Protein AF-A0A6I6ENQ3-F1 (afdb_monomer_lite)

pLDDT: mean 79.83, std 18.24, range [31.69, 97.0]

Structure (mmCIF, N/CA/C/O backbone):
data_AF-A0A6I6ENQ3-F1
#
_entry.id   AF-A0A6I6ENQ3-F1
#
loop_
_atom_site.group_PDB
_atom_site.id
_atom_site.type_symbol
_atom_site.label_atom_id
_atom_site.label_alt_id
_atom_site.label_comp_id
_atom_site.label_asym_id
_atom_site.label_entity_id
_atom_site.label_seq_id
_atom_site.pdbx_PDB_ins_code
_atom_site.Cartn_x
_atom_site.Cartn_y
_atom_site.Cartn_z
_atom_site.occupancy
_atom_site.B_iso_or_equiv
_atom_site.auth_seq_id
_atom_site.auth_comp_id
_atom_site.auth_asym_id
_atom_site.auth_atom_id
_atom_site.pdbx_PDB_model_num
ATOM 1 N N . MET A 1 1 ? 0.535 -9.441 -3.998 1.00 31.91 1 MET A N 1
ATOM 2 C CA . MET A 1 1 ? 0.480 -10.041 -5.350 1.00 31.91 1 MET A CA 1
ATOM 3 C C . MET A 1 1 ? 1.708 -9.538 -6.105 1.00 31.91 1 MET A C 1
ATOM 5 O O . MET A 1 1 ? 1.846 -8.331 -6.221 1.00 31.91 1 MET A O 1
ATOM 9 N N . TYR A 1 2 ? 2.658 -10.407 -6.475 1.00 31.69 2 TYR A N 1
ATOM 10 C CA . TYR A 1 2 ? 3.948 -10.010 -7.070 1.00 31.69 2 TYR A CA 1
ATOM 11 C C . TYR A 1 2 ? 4.075 -10.633 -8.464 1.00 31.69 2 TYR A C 1
ATOM 13 O O . TYR A 1 2 ? 4.212 -11.848 -8.588 1.00 31.69 2 TYR A O 1
ATOM 21 N N . LEU A 1 3 ? 4.002 -9.809 -9.509 1.00 39.69 3 LEU A N 1
ATOM 22 C CA . LEU A 1 3 ? 4.306 -10.189 -10.889 1.00 39.69 3 LEU A CA 1
ATOM 23 C C . LEU A 1 3 ? 5.370 -9.220 -11.425 1.00 39.69 3 LEU A C 1
ATOM 25 O O . LEU A 1 3 ? 5.353 -8.027 -11.146 1.00 39.69 3 LEU A O 1
ATOM 29 N N . ARG A 1 4 ? 6.370 -9.784 -12.098 1.00 41.50 4 ARG A N 1
ATOM 30 C CA . ARG A 1 4 ? 7.701 -9.209 -12.343 1.00 41.50 4 ARG A CA 1
ATOM 31 C C . ARG A 1 4 ? 7.656 -7.935 -13.211 1.00 41.50 4 ARG A C 1
ATOM 33 O O . ARG A 1 4 ? 7.157 -7.978 -14.329 1.00 41.50 4 ARG A O 1
ATOM 40 N N . SER A 1 5 ? 8.249 -6.847 -12.706 1.00 43.56 5 SER A N 1
ATOM 41 C CA . SER A 1 5 ? 8.249 -5.497 -13.302 1.00 43.56 5 SER A CA 1
ATOM 42 C C . SER A 1 5 ? 9.336 -5.251 -14.352 1.00 43.56 5 SER A C 1
ATOM 44 O O . SER A 1 5 ? 10.430 -5.811 -14.255 1.00 43.56 5 SER A O 1
ATOM 46 N N . ARG A 1 6 ? 9.046 -4.413 -15.367 1.00 55.47 6 ARG A N 1
ATOM 47 C CA . ARG A 1 6 ? 10.005 -4.041 -16.430 1.00 55.47 6 ARG A CA 1
ATOM 48 C C . ARG A 1 6 ? 11.149 -3.158 -15.905 1.00 55.47 6 ARG A C 1
ATOM 50 O O . ARG A 1 6 ? 11.029 -2.501 -14.878 1.00 55.47 6 ARG A O 1
ATOM 57 N N . ARG A 1 7 ? 12.275 -3.211 -16.633 1.00 53.50 7 ARG A N 1
ATOM 58 C CA . ARG A 1 7 ? 13.612 -2.692 -16.287 1.00 53.50 7 ARG A CA 1
ATOM 59 C C . ARG A 1 7 ? 13.759 -1.191 -16.585 1.00 53.50 7 ARG A C 1
ATOM 61 O O . ARG A 1 7 ? 13.438 -0.766 -17.691 1.00 53.50 7 ARG A O 1
ATOM 68 N N . CYS A 1 8 ? 14.343 -0.435 -15.654 1.00 47.78 8 CYS A N 1
ATOM 69 C CA . CYS A 1 8 ? 14.939 0.882 -15.911 1.00 47.78 8 CYS A CA 1
ATOM 70 C C . CYS A 1 8 ? 16.317 0.717 -16.616 1.00 47.78 8 CYS A C 1
ATOM 72 O O . CYS A 1 8 ? 17.051 -0.220 -16.291 1.00 47.78 8 CYS A O 1
ATOM 74 N N . PRO A 1 9 ? 16.675 1.561 -17.608 1.00 54.88 9 PRO A N 1
ATOM 75 C CA . PRO A 1 9 ? 17.890 1.386 -18.417 1.00 54.88 9 PRO A CA 1
ATOM 76 C C . PRO A 1 9 ? 19.202 1.846 -17.750 1.00 54.88 9 PRO A C 1
ATOM 78 O O . PRO A 1 9 ? 20.267 1.502 -18.250 1.00 54.88 9 PRO A O 1
ATOM 81 N N . VAL A 1 10 ? 19.153 2.575 -16.628 1.00 55.75 10 VAL A N 1
ATOM 82 C CA . VAL A 1 10 ? 20.350 3.027 -15.875 1.00 55.75 10 VAL A CA 1
ATOM 83 C C . VAL A 1 10 ? 20.672 2.133 -14.666 1.00 55.75 10 VAL A C 1
ATOM 85 O O . VAL A 1 10 ? 21.814 2.066 -14.225 1.00 55.75 10 VAL A O 1
ATOM 88 N N . ALA A 1 11 ? 19.689 1.383 -14.173 1.00 55.00 11 ALA A N 1
ATOM 89 C CA . ALA A 1 11 ? 19.815 0.301 -13.199 1.00 55.00 11 ALA A CA 1
ATOM 90 C C . ALA A 1 11 ? 18.491 -0.476 -13.214 1.00 55.00 11 ALA A C 1
ATOM 92 O O . ALA A 1 11 ? 17.440 0.125 -13.425 1.00 55.00 11 ALA A O 1
ATOM 93 N N . VAL A 1 12 ? 18.494 -1.792 -12.981 1.00 65.00 12 VAL A N 1
ATOM 94 C CA . VAL A 1 12 ? 17.248 -2.581 -12.911 1.00 65.00 12 VAL A CA 1
ATOM 95 C C . VAL A 1 12 ? 16.506 -2.241 -11.615 1.00 65.00 12 VAL A C 1
ATOM 97 O O . VAL A 1 12 ? 16.622 -2.941 -10.615 1.00 65.00 12 VAL A O 1
ATOM 100 N N . LEU A 1 13 ? 15.771 -1.131 -11.628 1.00 77.62 13 LEU A N 1
ATOM 101 C CA . LEU A 1 13 ? 14.986 -0.640 -10.501 1.00 77.62 13 LEU A CA 1
ATOM 102 C C . LEU A 1 13 ? 13.516 -0.998 -10.690 1.00 77.62 13 LEU A C 1
ATOM 104 O O . LEU A 1 13 ? 12.958 -0.837 -11.776 1.00 77.62 13 LEU A O 1
ATOM 108 N N . ALA A 1 14 ? 12.902 -1.488 -9.616 1.00 80.75 14 ALA A N 1
ATOM 109 C CA . ALA A 1 14 ? 11.460 -1.630 -9.535 1.00 80.75 14 ALA A CA 1
ATOM 110 C C . ALA A 1 14 ? 10.831 -0.257 -9.266 1.00 80.75 14 ALA A C 1
ATOM 112 O O . ALA A 1 14 ? 11.366 0.528 -8.485 1.00 80.75 14 ALA A O 1
ATOM 113 N N . VAL A 1 15 ? 9.693 0.012 -9.904 1.00 86.50 15 VAL A N 1
ATOM 114 C CA . VAL A 1 15 ? 8.905 1.226 -9.674 1.00 86.50 15 VAL A CA 1
ATOM 115 C C . VAL A 1 15 ? 7.709 0.866 -8.803 1.00 86.50 15 VAL A C 1
ATOM 117 O O . VAL A 1 15 ? 6.991 -0.091 -9.103 1.00 86.50 15 VAL A O 1
ATOM 120 N N . VAL A 1 16 ? 7.515 1.638 -7.735 1.00 90.19 16 VAL A N 1
ATOM 121 C CA . VAL A 1 16 ? 6.332 1.590 -6.873 1.00 90.19 16 VAL A CA 1
ATOM 122 C C . VAL A 1 16 ? 5.492 2.821 -7.174 1.00 90.19 16 VAL A C 1
ATOM 124 O O . VAL A 1 16 ? 6.023 3.928 -7.219 1.00 90.19 16 VAL A O 1
ATOM 127 N N . THR A 1 17 ? 4.197 2.626 -7.398 1.00 91.88 17 THR A N 1
ATOM 128 C CA . THR A 1 17 ? 3.233 3.726 -7.513 1.00 91.88 17 THR A CA 1
ATOM 129 C C . THR A 1 17 ? 2.402 3.823 -6.244 1.00 91.88 17 THR A C 1
ATOM 131 O O . THR A 1 17 ? 1.894 2.819 -5.743 1.00 91.88 17 THR A O 1
ATOM 134 N N . GLU A 1 18 ? 2.255 5.037 -5.73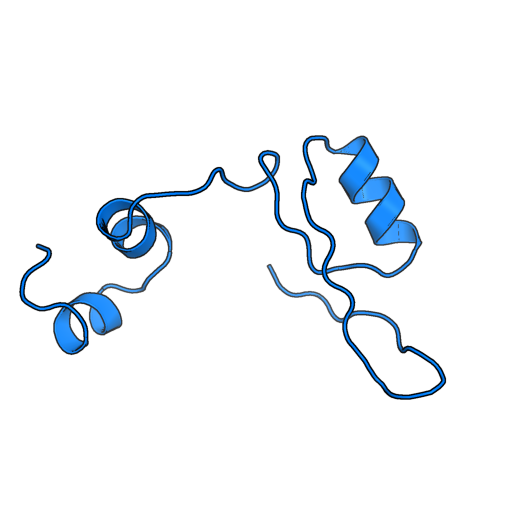4 1.00 91.06 18 GLU A N 1
ATOM 135 C CA . GLU A 1 18 ? 1.415 5.342 -4.577 1.00 91.06 18 GLU A CA 1
ATOM 136 C C . GLU A 1 18 ? 0.046 5.869 -5.035 1.00 91.06 18 GLU A C 1
ATOM 138 O O . GLU A 1 18 ? -0.117 6.279 -6.186 1.00 91.06 18 GLU A O 1
ATOM 143 N N . CYS A 1 19 ? -0.935 5.828 -4.132 1.00 93.44 19 CYS A N 1
ATOM 144 C CA . CYS A 1 19 ? -2.292 6.351 -4.318 1.00 93.44 19 CYS A CA 1
ATOM 145 C C . CYS A 1 19 ? -3.077 5.769 -5.512 1.00 93.44 19 CYS A C 1
ATOM 147 O O . CYS A 1 19 ? -3.759 6.497 -6.228 1.00 93.44 19 CYS A O 1
ATOM 149 N N . VAL A 1 20 ? -3.021 4.450 -5.727 1.00 94.38 20 VAL A N 1
ATOM 150 C CA . VAL A 1 20 ? -3.937 3.766 -6.659 1.00 94.38 20 VAL A CA 1
ATOM 151 C C . VAL A 1 20 ? -5.309 3.591 -6.003 1.00 94.38 20 VAL A C 1
ATOM 153 O O . VAL A 1 20 ? -5.443 2.873 -5.011 1.00 94.38 20 VAL A O 1
ATOM 156 N N . GLU A 1 21 ? -6.329 4.228 -6.564 1.00 96.25 21 GLU A N 1
ATOM 157 C CA . GLU A 1 21 ? -7.687 4.304 -6.010 1.00 96.25 21 GLU A CA 1
ATOM 158 C C . GLU A 1 21 ? -8.746 3.670 -6.923 1.00 96.25 21 GLU A C 1
ATOM 160 O O . GLU A 1 21 ? -9.803 3.275 -6.436 1.00 96.25 21 GLU A O 1
ATOM 165 N N . SER A 1 22 ? -8.466 3.504 -8.222 1.00 96.75 22 SER A N 1
ATOM 166 C CA . SER A 1 22 ? -9.403 2.905 -9.183 1.00 96.75 22 SER A CA 1
ATOM 167 C C . SER A 1 22 ? -8.783 1.816 -10.060 1.00 96.75 22 SER A C 1
ATOM 169 O O . SER A 1 22 ? -7.578 1.795 -10.330 1.00 96.75 22 SER A O 1
ATOM 171 N N . GLU A 1 23 ? -9.627 0.906 -10.551 1.00 96.69 23 GLU A N 1
ATOM 172 C CA . GLU A 1 23 ? -9.206 -0.142 -11.489 1.00 96.69 23 GLU A CA 1
ATOM 173 C C . GLU A 1 23 ? -8.650 0.433 -12.795 1.00 96.69 23 GLU A C 1
ATOM 175 O O . GLU A 1 23 ? -7.668 -0.083 -13.318 1.00 96.69 23 GLU A O 1
ATOM 180 N N . GLU A 1 24 ? -9.200 1.552 -13.271 1.00 97.00 24 GLU A N 1
ATOM 181 C CA . GLU A 1 24 ? -8.695 2.257 -14.451 1.00 97.00 24 GLU A CA 1
ATOM 182 C C . GLU A 1 24 ? -7.245 2.732 -14.254 1.00 97.00 24 GLU A C 1
ATOM 184 O O . GLU A 1 24 ? -6.398 2.531 -15.128 1.00 97.00 24 GLU A O 1
ATOM 189 N N . GLN A 1 25 ? -6.924 3.301 -13.084 1.00 93.94 25 GLN A N 1
ATOM 190 C CA . GLN A 1 25 ? -5.557 3.707 -12.745 1.00 93.94 25 GLN A CA 1
ATOM 191 C C . GLN A 1 25 ? -4.617 2.498 -12.705 1.00 93.94 25 GLN A C 1
ATOM 193 O O . GLN A 1 25 ? -3.535 2.536 -13.296 1.00 93.94 25 GLN A O 1
ATOM 198 N N . ARG A 1 26 ? -5.034 1.405 -12.050 1.00 95.50 26 ARG A N 1
ATOM 199 C CA . ARG A 1 26 ? -4.282 0.140 -12.021 1.00 95.50 26 ARG A CA 1
ATOM 200 C C . ARG A 1 26 ? -3.993 -0.350 -13.437 1.00 95.50 26 ARG A C 1
ATOM 202 O O . ARG A 1 26 ? -2.845 -0.654 -13.753 1.00 95.50 26 ARG A O 1
ATOM 209 N N . ASP A 1 27 ? -5.010 -0.427 -14.283 1.00 96.00 27 ASP A N 1
ATOM 210 C CA . ASP A 1 27 ? -4.884 -0.997 -15.623 1.00 96.00 27 ASP A CA 1
ATOM 211 C C . ASP A 1 27 ? -3.982 -0.123 -16.508 1.00 96.00 27 ASP A C 1
ATOM 213 O O . ASP A 1 27 ? -3.116 -0.636 -17.225 1.00 96.00 27 ASP A O 1
ATOM 217 N N . TRP A 1 28 ? -4.073 1.203 -16.369 1.00 94.31 28 TRP A N 1
ATOM 218 C CA . TRP A 1 28 ? -3.173 2.153 -17.026 1.00 94.31 28 TRP A CA 1
ATOM 219 C C . TRP A 1 28 ? -1.699 1.956 -16.627 1.00 94.31 28 TRP A C 1
ATOM 221 O O . TRP A 1 28 ? -0.804 2.060 -17.478 1.00 94.31 28 TRP A O 1
ATOM 231 N N . LEU A 1 29 ? -1.441 1.657 -15.348 1.00 93.06 29 LEU A N 1
ATOM 232 C CA . LEU A 1 29 ? -0.109 1.399 -14.786 1.00 93.06 29 LEU A CA 1
ATOM 233 C C . LEU A 1 29 ? 0.448 0.036 -15.228 1.00 93.06 29 LEU A C 1
ATOM 235 O O . LEU A 1 29 ? 1.616 -0.060 -15.621 1.00 93.06 29 LEU A O 1
ATOM 239 N N . LEU A 1 30 ? -0.395 -1.000 -15.246 1.00 92.44 30 LEU A N 1
ATOM 240 C CA . LEU A 1 30 ? -0.017 -2.354 -15.658 1.00 92.44 30 LEU A CA 1
ATOM 241 C C . LEU A 1 30 ? 0.455 -2.401 -17.114 1.00 92.44 30 LEU A C 1
ATOM 243 O O . LEU A 1 30 ? 1.492 -3.000 -17.404 1.00 92.44 30 LEU A O 1
ATOM 247 N N . VAL A 1 31 ? -0.248 -1.719 -18.026 1.00 93.44 31 VAL A N 1
ATOM 248 C CA . VAL A 1 31 ? 0.138 -1.637 -19.450 1.00 93.44 31 VAL A CA 1
ATOM 249 C C . VAL A 1 31 ? 1.523 -0.999 -19.630 1.00 93.44 31 VAL A C 1
ATOM 251 O O . VAL A 1 31 ? 2.244 -1.318 -20.576 1.00 93.44 31 VAL A O 1
ATOM 254 N N . ARG A 1 32 ? 1.939 -0.137 -18.697 1.00 89.31 32 ARG A N 1
ATOM 255 C CA . ARG A 1 32 ? 3.246 0.541 -18.703 1.00 89.31 32 ARG A CA 1
ATOM 256 C C . ARG A 1 32 ? 4.336 -0.224 -17.957 1.00 89.31 32 ARG A C 1
ATOM 258 O O . ARG A 1 32 ? 5.470 0.243 -17.879 1.00 89.31 32 ARG A O 1
ATOM 265 N N . GLY A 1 33 ? 4.025 -1.420 -17.463 1.00 88.38 33 GLY A N 1
ATOM 266 C CA . GLY A 1 33 ? 4.986 -2.285 -16.796 1.00 88.38 33 GLY A CA 1
ATOM 267 C C . GLY A 1 33 ? 5.283 -1.886 -15.352 1.00 88.38 33 GLY A C 1
ATOM 268 O O . GLY A 1 33 ? 6.363 -2.220 -14.862 1.00 88.38 33 GLY A O 1
ATOM 269 N N . VAL A 1 34 ? 4.359 -1.181 -14.688 1.00 89.75 34 VAL A N 1
ATOM 270 C CA . VAL A 1 34 ? 4.382 -0.933 -13.240 1.00 89.75 34 VAL A CA 1
ATOM 271 C C . VAL A 1 34 ? 3.513 -1.990 -12.567 1.00 89.75 34 VAL A C 1
ATOM 273 O O . VAL A 1 34 ? 2.328 -2.107 -12.866 1.00 89.75 34 VAL A O 1
ATOM 276 N N . HIS A 1 35 ? 4.102 -2.774 -11.665 1.00 90.62 35 HIS A N 1
ATOM 277 C CA . HIS A 1 35 ? 3.425 -3.932 -11.059 1.00 90.62 35 HIS A CA 1
ATOM 278 C C . HIS A 1 35 ? 3.384 -3.896 -9.532 1.00 90.62 35 HIS A C 1
ATOM 280 O O . HIS A 1 35 ? 2.850 -4.814 -8.912 1.00 90.62 35 HIS A O 1
ATOM 286 N N . ILE A 1 36 ? 3.960 -2.861 -8.922 1.00 90.44 36 ILE A N 1
ATOM 287 C CA . ILE A 1 36 ? 3.903 -2.646 -7.480 1.00 90.44 36 ILE A CA 1
ATOM 288 C C . ILE A 1 36 ? 3.125 -1.358 -7.261 1.00 90.44 36 ILE A C 1
ATOM 290 O O . ILE A 1 36 ? 3.572 -0.294 -7.681 1.00 90.44 36 ILE A O 1
ATOM 294 N N . GLY A 1 37 ? 1.955 -1.468 -6.637 1.00 91.31 37 GLY A N 1
ATOM 295 C CA . GLY A 1 37 ? 1.092 -0.333 -6.340 1.00 91.31 37 GLY A CA 1
ATOM 296 C C . GLY A 1 37 ? 0.569 -0.385 -4.911 1.00 91.31 37 GLY A C 1
ATOM 297 O O . GLY A 1 37 ? 0.257 -1.462 -4.403 1.00 91.31 37 GLY A O 1
ATOM 298 N N . GLN A 1 38 ? 0.467 0.784 -4.290 1.00 93.75 38 GLN A N 1
ATOM 299 C CA . GLN A 1 38 ? -0.182 1.015 -3.004 1.00 93.75 38 GLN A CA 1
ATOM 300 C C . GLN A 1 38 ? -1.305 2.035 -3.197 1.00 93.75 38 GLN A C 1
ATOM 302 O O . GLN A 1 38 ? -1.166 2.975 -3.975 1.00 93.75 38 GLN A O 1
ATOM 307 N N . GLY A 1 39 ? -2.410 1.873 -2.477 1.00 93.69 39 GLY A N 1
ATOM 308 C CA . GLY A 1 39 ? -3.497 2.846 -2.444 1.00 93.69 39 GLY A CA 1
ATOM 309 C C . GLY A 1 39 ? -4.810 2.223 -1.987 1.00 93.69 39 GLY A C 1
ATOM 310 O O . GLY A 1 39 ? -4.891 1.005 -1.792 1.00 93.69 39 GLY A O 1
ATOM 311 N N . TYR A 1 40 ? -5.830 3.067 -1.832 1.00 94.94 40 TYR A N 1
ATOM 312 C CA . TYR A 1 40 ? -7.144 2.682 -1.310 1.00 94.94 40 TYR A CA 1
ATOM 313 C C . TYR A 1 40 ? -7.855 1.616 -2.148 1.00 94.94 40 TYR A C 1
ATOM 315 O O . TYR A 1 40 ? -8.676 0.886 -1.598 1.00 94.94 40 TYR A O 1
ATOM 323 N N . LEU A 1 41 ? -7.497 1.450 -3.429 1.00 95.50 41 LEU A N 1
ATOM 324 C CA . LEU A 1 41 ? -7.991 0.336 -4.244 1.00 95.50 41 LEU A CA 1
ATOM 325 C C . LEU A 1 41 ? -7.655 -1.029 -3.621 1.00 95.50 41 LEU A C 1
ATOM 327 O O . LEU A 1 41 ? -8.409 -1.986 -3.770 1.00 95.50 41 LEU A O 1
ATOM 331 N N . TYR A 1 42 ? -6.506 -1.130 -2.948 1.00 93.62 42 TYR A N 1
ATOM 332 C CA . TYR A 1 42 ? -6.023 -2.374 -2.352 1.00 93.62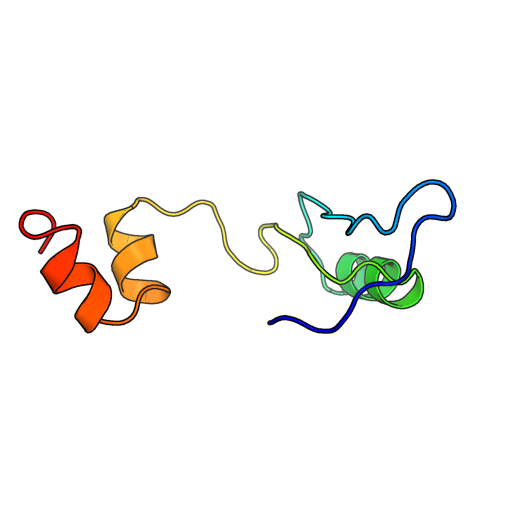 42 TYR A CA 1
ATOM 333 C C . TYR A 1 42 ? -6.279 -2.425 -0.848 1.00 93.62 42 TYR A C 1
ATOM 335 O O . TYR A 1 42 ? -6.807 -3.411 -0.332 1.00 93.62 42 TYR A O 1
ATOM 343 N N . SER A 1 43 ? -5.847 -1.387 -0.133 1.00 93.31 43 SER A N 1
ATOM 344 C CA . SER A 1 43 ? -5.988 -1.274 1.315 1.00 93.31 43 SER A CA 1
ATOM 345 C C . SER A 1 43 ? -5.710 0.158 1.741 1.00 93.31 43 SER A C 1
ATOM 347 O O . SER A 1 43 ? -4.755 0.781 1.275 1.00 93.31 43 SER A O 1
ATOM 349 N N . GLU A 1 44 ? -6.493 0.643 2.694 1.00 93.25 44 GLU A N 1
ATOM 350 C CA . GLU A 1 44 ? -6.140 1.827 3.468 1.00 93.25 44 GLU A CA 1
ATOM 351 C C . GLU A 1 44 ? -4.929 1.562 4.379 1.00 93.25 44 GLU A C 1
ATOM 353 O O . GLU A 1 44 ? -4.479 0.417 4.542 1.00 93.25 44 GLU A O 1
ATOM 358 N N . ALA A 1 45 ? -4.416 2.628 4.994 1.00 92.56 45 ALA A N 1
ATOM 359 C CA . ALA A 1 45 ? -3.431 2.515 6.058 1.00 92.56 45 ALA A CA 1
ATOM 360 C C . ALA A 1 45 ? -4.087 1.901 7.302 1.00 92.56 45 ALA A C 1
ATOM 362 O O . ALA A 1 45 ? -5.027 2.460 7.861 1.00 92.56 45 ALA A O 1
ATOM 363 N N . LEU A 1 46 ? -3.574 0.754 7.742 1.00 93.00 46 LEU A N 1
ATOM 364 C CA . LEU A 1 46 ? -4.113 0.028 8.887 1.00 93.00 46 LEU A CA 1
ATOM 365 C C . LEU A 1 46 ? -3.241 0.231 10.134 1.00 93.00 46 LEU A C 1
ATOM 367 O O . LEU A 1 46 ? -2.011 0.254 10.021 1.00 93.00 46 LEU A O 1
ATOM 371 N N . PRO A 1 47 ? -3.838 0.282 11.338 1.00 93.44 47 PRO A N 1
ATOM 372 C CA . PRO A 1 47 ? -3.102 0.110 12.585 1.00 93.44 47 PRO A CA 1
ATOM 373 C C . PRO A 1 47 ? -2.355 -1.229 12.610 1.00 93.44 47 PRO A C 1
ATOM 375 O O . PRO A 1 47 ? -2.827 -2.222 12.053 1.00 93.44 47 PRO A O 1
ATOM 378 N N . LEU A 1 48 ? -1.227 -1.285 13.326 1.00 87.88 48 LEU A N 1
ATOM 379 C CA . LEU A 1 48 ? -0.354 -2.465 13.360 1.00 87.88 48 LEU A CA 1
ATOM 380 C C . LEU A 1 48 ? -1.098 -3.762 13.709 1.00 87.88 48 LEU A C 1
ATOM 382 O O . LEU A 1 48 ? -0.887 -4.769 13.043 1.00 87.88 48 LEU A O 1
ATOM 386 N N . ALA A 1 49 ? -1.985 -3.741 14.708 1.00 89.00 49 ALA A N 1
ATOM 387 C CA . ALA A 1 49 ? -2.739 -4.928 15.118 1.00 89.00 49 ALA A CA 1
ATOM 388 C C . ALA A 1 49 ? -3.618 -5.480 13.979 1.00 89.00 49 ALA A C 1
ATOM 390 O O . ALA A 1 49 ? -3.608 -6.679 13.705 1.00 89.00 49 ALA A O 1
ATOM 391 N N . GLN A 1 50 ? -4.316 -4.595 13.259 1.00 92.12 50 GLN A N 1
ATOM 392 C CA . GLN A 1 50 ? -5.165 -4.978 12.128 1.00 92.12 50 GLN A CA 1
ATOM 393 C C . GLN A 1 50 ? -4.330 -5.446 10.932 1.00 92.12 50 GLN A C 1
ATOM 395 O O . GLN A 1 50 ? -4.674 -6.429 10.277 1.00 92.12 50 GLN A O 1
ATOM 400 N N . PHE A 1 51 ? -3.2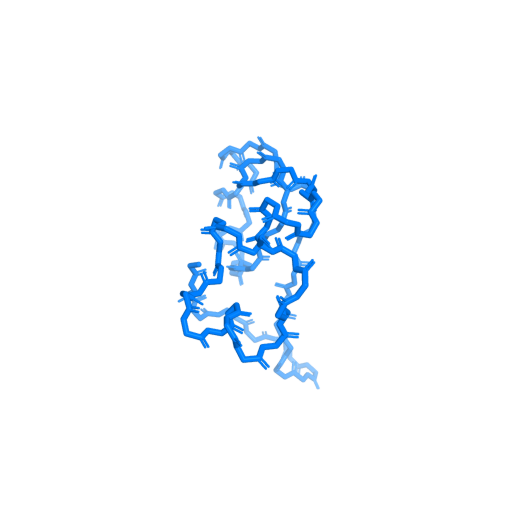05 -4.774 10.664 1.00 91.44 51 PHE A N 1
ATOM 401 C CA . PHE A 1 51 ? -2.260 -5.194 9.633 1.00 91.44 51 PHE A CA 1
ATOM 402 C C . PHE A 1 51 ? -1.707 -6.595 9.922 1.00 91.44 51 PHE A C 1
ATOM 404 O O . PHE A 1 51 ? -1.731 -7.455 9.042 1.00 91.44 51 PHE A O 1
ATOM 411 N N . ALA A 1 52 ? -1.248 -6.832 11.154 1.00 90.50 52 ALA A N 1
ATOM 412 C CA . ALA A 1 52 ? -0.689 -8.108 11.580 1.00 90.50 52 ALA A CA 1
ATOM 413 C C . ALA A 1 52 ? -1.714 -9.232 11.423 1.00 90.50 52 ALA A C 1
ATOM 415 O O . ALA A 1 52 ? -1.421 -10.228 10.771 1.00 90.50 52 ALA A O 1
ATOM 416 N N . GLN A 1 53 ? -2.934 -9.027 11.921 1.00 88.50 53 GLN A N 1
ATOM 417 C CA . GLN A 1 53 ? -4.020 -9.996 11.796 1.00 88.50 53 GLN A CA 1
ATOM 418 C C . GLN A 1 53 ? -4.359 -10.327 10.333 1.00 88.50 53 GLN A C 1
ATOM 420 O O . GLN A 1 53 ? -4.659 -11.476 10.016 1.00 88.50 53 GLN A O 1
ATOM 425 N N . ARG A 1 54 ? -4.346 -9.330 9.439 1.00 91.88 54 ARG A N 1
ATOM 426 C CA . ARG A 1 54 ? -4.791 -9.501 8.048 1.00 91.88 54 ARG A CA 1
ATOM 427 C C . ARG A 1 54 ? -3.711 -10.048 7.117 1.00 91.88 54 ARG A C 1
ATOM 429 O O . ARG A 1 54 ? -4.041 -10.779 6.185 1.00 91.88 54 ARG A O 1
ATOM 436 N N . TYR A 1 55 ? -2.453 -9.660 7.319 1.00 90.88 55 TYR A N 1
ATOM 437 C CA . TYR A 1 55 ? -1.391 -9.864 6.329 1.00 90.88 55 TYR A CA 1
ATOM 438 C C . TYR A 1 55 ? -0.185 -10.658 6.836 1.00 90.88 55 TYR A C 1
ATOM 440 O O . TYR A 1 55 ? 0.598 -11.124 6.005 1.00 90.88 55 TYR A O 1
ATOM 448 N N . LEU A 1 56 ? -0.009 -10.833 8.151 1.00 89.31 56 LEU A N 1
ATOM 449 C CA . LEU A 1 56 ? 1.082 -11.645 8.688 1.00 89.31 56 LEU A CA 1
ATOM 450 C C . LEU A 1 56 ? 0.595 -13.063 9.010 1.00 89.31 56 LEU A C 1
ATOM 452 O O . LEU A 1 56 ? -0.497 -13.245 9.545 1.00 89.31 56 LEU A O 1
ATOM 456 N N . PRO A 1 57 ? 1.397 -14.098 8.719 1.00 86.94 57 PRO A N 1
ATOM 457 C CA . PRO A 1 57 ? 1.078 -15.451 9.152 1.00 86.94 57 PRO A CA 1
ATOM 458 C C . PRO A 1 57 ? 1.184 -15.564 10.681 1.00 86.94 57 PRO A C 1
ATOM 460 O O . PRO A 1 57 ? 2.056 -14.954 11.303 1.00 86.94 57 PRO A O 1
ATOM 463 N N . GLN A 1 58 ? 0.347 -16.411 11.288 1.00 77.19 58 GLN A N 1
ATOM 464 C CA . GLN A 1 58 ? 0.264 -16.561 12.749 1.00 77.19 58 GLN A CA 1
ATOM 465 C C . G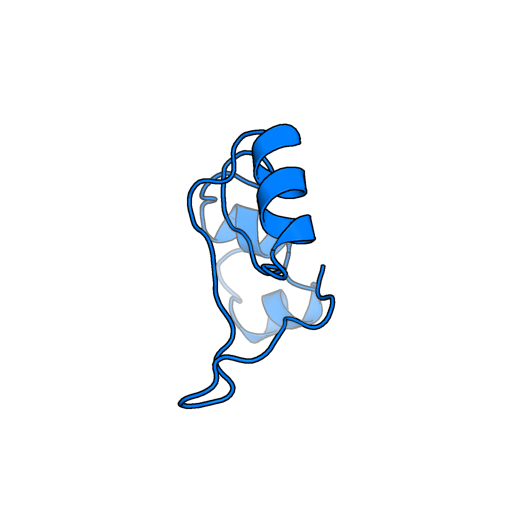LN A 1 58 ? 1.616 -16.879 13.407 1.00 77.19 58 GLN A C 1
ATOM 467 O O . GLN A 1 58 ? 1.910 -16.387 14.494 1.00 77.19 58 GLN A O 1
ATOM 472 N N . SER A 1 59 ? 2.462 -17.655 12.724 1.00 81.50 59 SER A N 1
ATOM 473 C CA . SER A 1 59 ? 3.802 -18.012 13.200 1.00 81.50 59 SER A CA 1
ATOM 474 C C . SER A 1 59 ? 4.738 -16.810 13.355 1.00 81.50 59 SER A C 1
ATOM 476 O O . SER A 1 59 ? 5.651 -16.851 14.175 1.00 81.50 59 SER A O 1
ATOM 478 N N . TRP A 1 60 ? 4.517 -15.734 12.599 1.00 75.12 60 TRP A N 1
ATOM 479 C CA . TRP A 1 60 ? 5.309 -14.506 12.694 1.00 75.12 60 TRP A CA 1
ATOM 480 C C . TRP A 1 60 ? 4.807 -13.612 13.825 1.00 75.12 60 TRP A C 1
ATOM 482 O O . TRP A 1 60 ? 5.605 -13.011 14.540 1.00 75.12 60 TRP A O 1
ATOM 492 N N . ILE A 1 61 ? 3.492 -13.577 14.042 1.00 69.00 61 ILE A N 1
ATOM 493 C CA . ILE A 1 61 ? 2.878 -12.797 15.122 1.00 69.00 61 ILE A CA 1
ATOM 494 C C . ILE A 1 61 ? 3.366 -13.311 16.484 1.00 69.00 61 ILE A C 1
ATOM 496 O O . ILE A 1 61 ? 3.826 -12.522 17.308 1.00 69.00 61 ILE A O 1
ATOM 500 N N . SER A 1 62 ? 3.369 -14.634 16.686 1.00 68.50 62 SER A N 1
ATOM 501 C CA . SER A 1 62 ? 3.794 -15.251 17.950 1.00 68.50 62 SER A CA 1
ATOM 502 C C . SER A 1 62 ? 5.278 -15.061 18.283 1.00 68.50 62 SER A C 1
ATOM 504 O O . SER A 1 62 ? 5.642 -15.102 19.454 1.00 68.50 62 SER A O 1
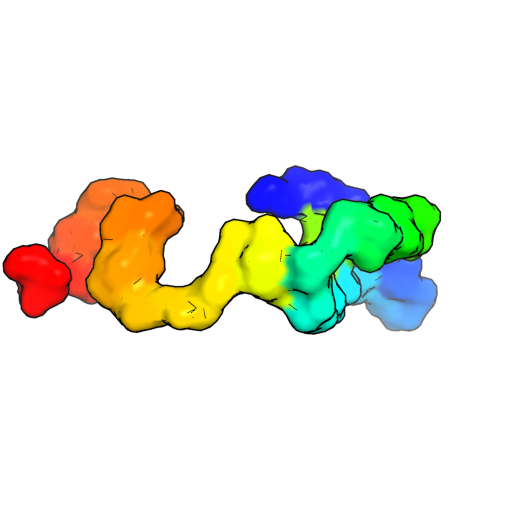ATOM 506 N N . LEU A 1 63 ? 6.142 -14.879 17.277 1.00 66.12 63 LEU A N 1
ATOM 507 C CA . LEU A 1 63 ? 7.592 -14.754 17.471 1.00 66.12 63 LEU A CA 1
ATOM 508 C C . LEU A 1 63 ? 8.070 -13.299 17.553 1.00 66.12 63 LEU A C 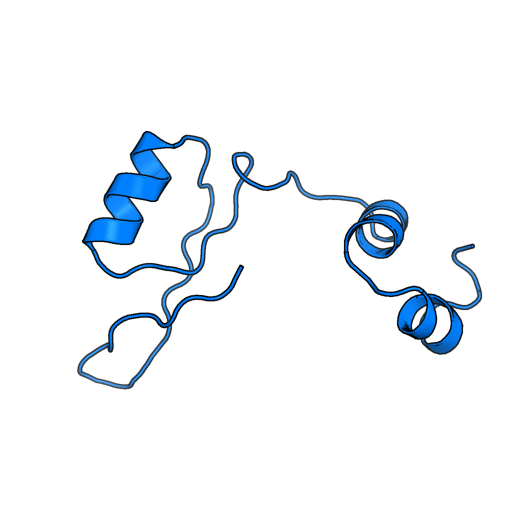1
ATOM 510 O O . LEU A 1 63 ? 9.098 -13.037 18.172 1.00 66.12 63 LEU A O 1
ATOM 514 N N . SER A 1 64 ? 7.358 -12.359 16.926 1.00 67.31 64 SER A N 1
ATOM 515 C CA . SER A 1 64 ? 7.812 -10.967 16.799 1.00 67.31 64 SER A CA 1
ATOM 516 C C . SER A 1 64 ? 7.000 -9.960 17.617 1.00 67.31 64 SER A C 1
ATOM 518 O O . SER A 1 64 ? 7.531 -8.900 17.938 1.00 67.31 64 SER A O 1
ATOM 520 N N . PHE A 1 65 ? 5.754 -10.271 17.994 1.00 67.88 65 PHE A N 1
ATOM 521 C CA . PHE A 1 65 ? 4.874 -9.347 18.725 1.00 67.88 65 PHE A CA 1
ATOM 522 C C . PHE A 1 65 ? 4.077 -10.054 19.839 1.00 67.88 65 PHE A C 1
ATOM 524 O O . PHE A 1 65 ? 2.848 -10.098 19.784 1.00 67.88 65 PHE A O 1
ATOM 531 N N . PRO A 1 66 ? 4.739 -10.582 20.886 1.00 60.12 66 PRO A N 1
ATOM 532 C CA . PRO A 1 66 ? 4.081 -11.384 21.925 1.00 60.12 66 PRO A CA 1
ATOM 533 C C . PRO A 1 66 ? 3.078 -10.612 22.803 1.00 60.12 66 PRO A C 1
ATOM 535 O O . PRO A 1 66 ? 2.360 -11.235 23.575 1.00 60.12 66 PRO A O 1
ATOM 538 N N . TYR A 1 67 ? 3.020 -9.278 22.699 1.00 59.22 67 TYR A N 1
ATOM 539 C CA . TYR A 1 67 ? 2.199 -8.406 23.553 1.00 59.22 67 TYR A CA 1
ATOM 540 C C . TYR A 1 67 ? 1.059 -7.675 22.818 1.00 59.22 67 TYR A C 1
ATOM 542 O O . TYR A 1 67 ? 0.444 -6.784 23.395 1.00 59.22 67 TYR A O 1
ATOM 550 N N . PHE A 1 68 ? 0.798 -7.998 21.546 1.00 58.22 68 PHE A N 1
ATOM 551 C CA . PHE A 1 68 ? -0.261 -7.366 20.735 1.00 58.22 68 PHE A CA 1
ATOM 552 C C . PHE A 1 68 ? -1.454 -8.298 20.440 1.00 58.22 68 PHE A C 1
ATOM 554 O O . PHE A 1 68 ? -2.275 -7.979 19.578 1.00 58.22 68 PHE A O 1
ATOM 561 N N . LEU A 1 69 ? -1.545 -9.429 21.149 1.00 55.88 69 LEU A N 1
ATOM 562 C CA . LEU A 1 69 ? -2.673 -10.367 21.133 1.00 55.88 69 LEU A CA 1
ATOM 563 C C . LEU A 1 69 ? -3.369 -10.394 22.494 1.00 55.88 69 LEU A C 1
ATOM 565 O O . LEU A 1 69 ? -2.644 -10.345 23.513 1.00 55.88 69 LEU A O 1
#

InterPro domains:
  IPR001633 EAL domain [PS50883] (1-59)
  IPR035919 EAL domain superfamily [G3DSA:3.20.20.450] (9-62)
  IPR035919 EAL domain superfamily [SSF141868] (14-60)

Radius of gyration: 15.79 Å; chains: 1; bounding box: 30×24×43 Å

Sequence (69 aa):
MYLRSRRCPVAVLAVVTECVESEEQRDWLLVRGVHIGQGYLYSEALPLAQFAQRYLPQSWISLSFPYFL

Secondary structure (DSSP, 8-state):
---PPPPPSSS-PPPEE----SHHHHHHHHHTT--EE-STTT-PPPPHHHHHHHHS-HHHHHHH-TT--

Foldseek 3Di:
DDDDFDADPVGRDADEEEADDDPVSVVVCVVVRHDHYYHVNVNDDDDPLVCCVPPNDPVCCVPPPVPSD

Organism: NCBI:txid2681984